Protein AF-A0A4Q8TMY2-F1 (afdb_monomer)

Secondary structure (DSSP, 8-state):
--HHHHHHHHHHHHHHHHHHEETTTTEEEEEE-TTS-EEEEEE-HHHHHHHHHHHHHHHHTTSSHHHHHHHHHHHHHHHHHHTB-TTT-SEESS-GGG--TT---EE-SHHHHHHHHT--HHHHHHHHTSTT---

Nearest PDB structures (foldseek):
  3gt5-assembly1_A  TM=7.212E-01  e=2.652E-03  Xylella fastidiosa M23
  5x32-assembly1_A  TM=6.968E-01  e=2.987E-03  Marinomonas mediterranea MMB-1
  5x32-assembly2_B  TM=6.965E-01  e=5.743E-03  Marinomonas mediterranea MMB-1
  8h1l-assembly1_A  TM=7.749E-01  e=2.122E-02  Runella slithyformis
  8h1m-assembly1_A  TM=7.838E-01  e=4.080E-02  Runella slithyformis

pLDDT: mean 83.08, std 12.33, range [48.97, 96.5]

Sequence (135 aa):
MDSHFRVVADRLYTYAMKTGWNDQVGSLAARSDYDGKLIVPDPVWWAQAELMRLAVYSASKNDDFDYNASILSKSMAYVVNEYVDQFNGGWLNKPQSKRSRKQLNKVIGYHAAAYSALQDLGVIERMSLSPNFSL

Foldseek 3Di:
DPPVVVVVVVVVVVLQCVQAQDLVQLAGFPDDDPVSHRPGNDGWQLRLLVLLLVLLVCLVVVNVNLVSLLSNQSSVVNQCQFFAPPPPGAGAGGGPVPDDPPDGPGDPDDSRVVSVVSPPVVSNVVSCPRPSHDD

Structure (mmCIF, N/CA/C/O backbone):
data_AF-A0A4Q8TMY2-F1
#
_entry.id   AF-A0A4Q8TMY2-F1
#
loop_
_atom_site.group_PDB
_atom_site.id
_atom_site.type_symbol
_atom_site.label_atom_id
_atom_site.label_alt_id
_atom_site.label_comp_id
_atom_site.label_asym_id
_atom_site.label_entity_id
_atom_site.label_seq_id
_atom_site.pdbx_PDB_ins_code
_atom_site.Cartn_x
_atom_site.Cartn_y
_atom_site.Cartn_z
_atom_site.occupancy
_atom_site.B_iso_or_equiv
_atom_site.auth_seq_id
_atom_site.auth_comp_id
_atom_site.auth_asym_id
_atom_site.auth_atom_id
_atom_site.pdbx_PDB_model_num
ATOM 1 N N . MET A 1 1 ? 20.535 -10.686 -9.244 1.00 57.34 1 MET A N 1
ATOM 2 C CA . MET A 1 1 ? 19.249 -11.387 -9.042 1.00 57.34 1 MET A CA 1
ATOM 3 C C . MET A 1 1 ? 18.921 -12.075 -10.351 1.00 57.34 1 MET A C 1
ATOM 5 O O . MET A 1 1 ? 19.101 -11.440 -11.383 1.00 57.34 1 MET A O 1
ATOM 9 N N . ASP A 1 2 ? 18.544 -13.352 -10.324 1.00 75.50 2 ASP A N 1
ATOM 10 C CA . ASP A 1 2 ? 18.159 -14.074 -11.540 1.00 75.50 2 ASP A CA 1
ATOM 11 C C . ASP A 1 2 ? 16.956 -13.377 -12.198 1.00 75.50 2 ASP A C 1
ATOM 13 O O . ASP A 1 2 ? 15.989 -13.018 -11.518 1.00 75.50 2 ASP A O 1
ATOM 17 N N . SER A 1 3 ? 17.035 -13.164 -13.512 1.00 80.31 3 SER A N 1
ATOM 18 C CA . SER A 1 3 ? 15.978 -12.564 -14.332 1.00 80.31 3 SER A CA 1
ATOM 19 C C . SER A 1 3 ? 14.613 -13.233 -14.136 1.00 80.31 3 SER A C 1
ATOM 21 O O . SER A 1 3 ? 13.588 -12.550 -14.155 1.00 80.31 3 SER A O 1
ATOM 23 N N . HIS A 1 4 ? 14.592 -14.539 -13.851 1.00 85.62 4 HIS A N 1
ATOM 24 C CA . HIS A 1 4 ? 13.367 -15.286 -13.592 1.00 85.62 4 HIS A CA 1
ATOM 25 C C . HIS A 1 4 ? 12.597 -14.754 -12.373 1.00 85.62 4 HIS A C 1
ATOM 27 O O . HIS A 1 4 ? 11.391 -14.515 -12.457 1.00 85.62 4 HIS A O 1
ATOM 33 N N . PHE A 1 5 ? 13.285 -14.504 -11.254 1.00 86.12 5 PHE A N 1
ATOM 34 C CA . PHE A 1 5 ? 12.630 -14.020 -10.034 1.00 86.12 5 PHE A CA 1
ATOM 35 C C . PHE A 1 5 ? 12.085 -12.602 -10.191 1.00 86.12 5 PHE A C 1
ATOM 37 O O . PHE A 1 5 ? 11.040 -12.297 -9.619 1.00 86.12 5 PHE A O 1
ATOM 44 N N . ARG A 1 6 ? 12.747 -11.752 -10.989 1.00 82.19 6 ARG A N 1
ATOM 45 C CA . ARG A 1 6 ? 12.253 -10.397 -11.267 1.00 82.19 6 ARG A CA 1
ATOM 46 C C . ARG A 1 6 ? 10.948 -10.437 -12.061 1.00 82.19 6 ARG A C 1
ATOM 48 O O . ARG A 1 6 ? 9.981 -9.812 -11.653 1.00 82.19 6 ARG A O 1
ATOM 55 N N . VAL A 1 7 ? 10.875 -11.266 -13.104 1.00 87.38 7 VAL A N 1
ATOM 56 C CA . VAL A 1 7 ? 9.645 -11.440 -13.901 1.00 87.38 7 VAL A CA 1
ATOM 57 C C . VAL A 1 7 ? 8.481 -11.951 -13.048 1.00 87.38 7 VAL A C 1
ATOM 59 O O . VAL A 1 7 ? 7.347 -11.504 -13.214 1.00 87.38 7 VAL A O 1
ATOM 62 N N . VAL A 1 8 ? 8.736 -12.892 -12.134 1.00 90.38 8 VAL A N 1
ATOM 63 C CA . VAL A 1 8 ? 7.698 -13.388 -11.217 1.00 90.38 8 VAL A CA 1
ATOM 64 C C . VAL A 1 8 ? 7.249 -12.288 -10.251 1.00 90.38 8 VAL A C 1
ATOM 66 O O . VAL A 1 8 ? 6.046 -12.112 -10.064 1.00 90.38 8 VAL A O 1
ATOM 69 N N . ALA A 1 9 ? 8.186 -11.529 -9.676 1.00 87.19 9 ALA A N 1
ATOM 70 C CA . ALA A 1 9 ? 7.872 -10.420 -8.779 1.00 87.19 9 ALA A CA 1
ATOM 71 C C . ALA A 1 9 ? 7.028 -9.339 -9.475 1.00 87.19 9 ALA A C 1
ATOM 73 O O . ALA A 1 9 ? 5.998 -8.941 -8.932 1.00 87.19 9 ALA A O 1
ATOM 74 N N . ASP A 1 10 ? 7.394 -8.946 -10.697 1.00 87.06 10 ASP A N 1
ATOM 75 C CA . ASP A 1 10 ? 6.656 -7.948 -11.478 1.00 87.06 10 ASP A CA 1
ATOM 76 C C . ASP A 1 10 ? 5.226 -8.418 -11.766 1.00 87.06 10 ASP A C 1
ATOM 78 O O . ASP A 1 10 ? 4.270 -7.668 -11.575 1.00 87.06 10 ASP A O 1
ATOM 82 N N . ARG A 1 11 ? 5.043 -9.695 -12.136 1.00 90.94 11 ARG A N 1
ATOM 83 C CA . ARG A 1 11 ? 3.707 -10.277 -12.355 1.00 90.94 11 ARG A CA 1
ATOM 84 C C . ARG A 1 11 ? 2.850 -10.253 -11.093 1.00 90.94 11 ARG A C 1
ATOM 86 O O . ARG A 1 11 ? 1.672 -9.906 -11.171 1.00 90.94 11 ARG A O 1
ATOM 93 N N . LEU A 1 12 ? 3.424 -10.613 -9.944 1.00 90.75 12 LEU A N 1
ATOM 94 C CA . LEU A 1 12 ? 2.721 -10.581 -8.660 1.00 90.75 12 LEU A CA 1
ATOM 95 C C . LEU A 1 12 ? 2.343 -9.150 -8.269 1.00 90.75 12 LEU A C 1
ATOM 97 O O . LEU A 1 12 ? 1.214 -8.917 -7.837 1.00 90.75 12 LEU A O 1
ATOM 101 N N . TYR A 1 13 ? 3.249 -8.193 -8.472 1.00 90.00 13 TYR A N 1
ATOM 102 C CA . TYR A 1 13 ? 2.986 -6.783 -8.210 1.00 90.00 13 TYR A CA 1
ATOM 103 C C . TYR A 1 13 ? 1.877 -6.235 -9.109 1.00 90.00 13 TYR A C 1
ATOM 105 O O . TYR A 1 13 ? 0.886 -5.708 -8.605 1.00 90.00 13 TYR A O 1
ATOM 113 N N . THR A 1 14 ? 1.982 -6.423 -10.428 1.00 91.19 14 THR A N 1
ATOM 114 C CA . THR A 1 14 ? 0.951 -5.985 -11.380 1.00 91.19 14 THR A CA 1
ATOM 115 C C . THR A 1 14 ? -0.410 -6.590 -11.040 1.00 91.19 14 THR A C 1
ATOM 117 O O . THR A 1 14 ? -1.423 -5.895 -11.093 1.00 91.19 14 THR A O 1
ATOM 120 N N . TYR A 1 15 ? -0.453 -7.866 -10.650 1.00 93.81 15 TYR A N 1
ATOM 121 C CA . TYR A 1 15 ? -1.688 -8.516 -10.222 1.00 93.81 15 TYR A CA 1
ATOM 122 C C . TYR A 1 15 ? -2.277 -7.886 -8.953 1.00 93.81 15 TYR A C 1
ATOM 124 O O . TYR A 1 15 ? -3.469 -7.570 -8.918 1.00 93.81 15 TYR A O 1
ATOM 132 N N . ALA A 1 16 ? -1.453 -7.668 -7.925 1.00 93.44 16 ALA A N 1
ATOM 133 C CA . ALA A 1 16 ? -1.881 -7.041 -6.678 1.00 93.44 16 ALA A CA 1
ATOM 134 C C . ALA A 1 16 ? -2.420 -5.623 -6.918 1.00 93.44 16 ALA A C 1
ATOM 136 O O . ALA A 1 16 ? -3.512 -5.300 -6.452 1.00 93.44 16 ALA A O 1
ATOM 137 N N . MET A 1 17 ? -1.716 -4.812 -7.714 1.00 94.50 17 MET A N 1
ATOM 138 C CA . MET A 1 17 ? -2.157 -3.456 -8.051 1.00 94.50 17 MET A CA 1
ATOM 139 C C . MET A 1 17 ? -3.439 -3.461 -8.885 1.00 94.50 17 MET A C 1
ATOM 141 O O . MET A 1 17 ? -4.359 -2.707 -8.596 1.00 94.50 17 MET A O 1
ATOM 145 N N . LYS A 1 18 ? -3.561 -4.348 -9.878 1.00 94.88 18 LYS A N 1
ATOM 146 C CA . LYS A 1 18 ? -4.764 -4.427 -10.720 1.00 94.88 18 LYS A CA 1
ATOM 147 C C . LYS A 1 18 ? -6.014 -4.837 -9.935 1.00 94.88 18 LYS A C 1
ATOM 149 O O . LYS A 1 18 ? -7.101 -4.354 -10.232 1.00 94.88 18 LYS A O 1
ATOM 154 N N . THR A 1 19 ? -5.875 -5.778 -9.005 1.00 95.50 19 THR A N 1
ATOM 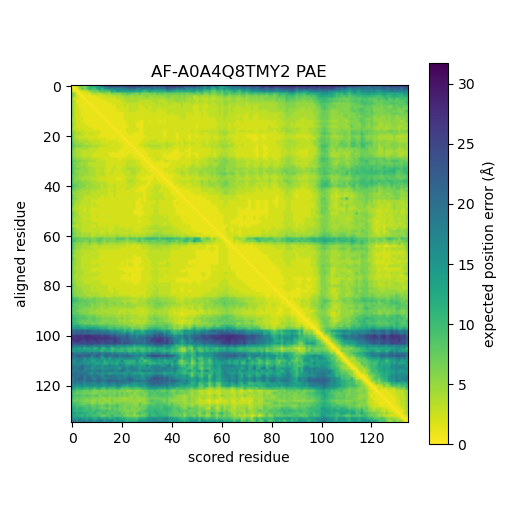155 C CA . THR A 1 19 ? -7.023 -6.406 -8.327 1.00 95.50 19 THR A CA 1
ATOM 156 C C . THR A 1 19 ? -7.368 -5.750 -6.998 1.00 95.50 19 THR A C 1
ATOM 158 O O . THR A 1 19 ? -8.539 -5.692 -6.630 1.00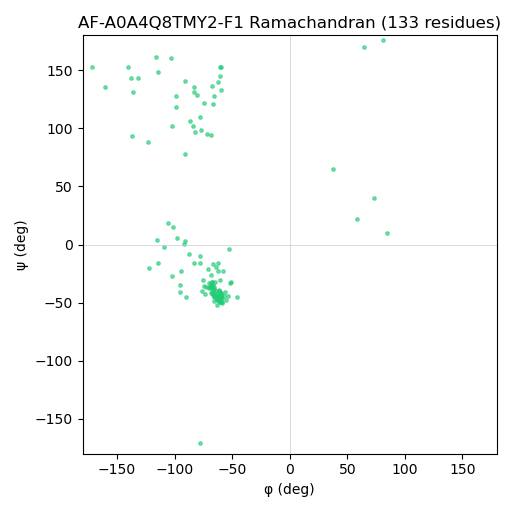 95.50 19 THR A O 1
ATOM 161 N N . GLY A 1 20 ? -6.357 -5.285 -6.266 1.00 95.31 20 GLY A N 1
ATOM 162 C CA . GLY A 1 20 ? -6.485 -4.890 -4.869 1.00 95.31 20 GLY A CA 1
ATOM 163 C C . GLY A 1 20 ? -6.272 -3.413 -4.591 1.00 95.31 20 GLY A C 1
ATOM 164 O O . GLY A 1 20 ? -6.632 -2.979 -3.497 1.00 95.31 20 GLY A O 1
ATOM 165 N N . TRP A 1 21 ? 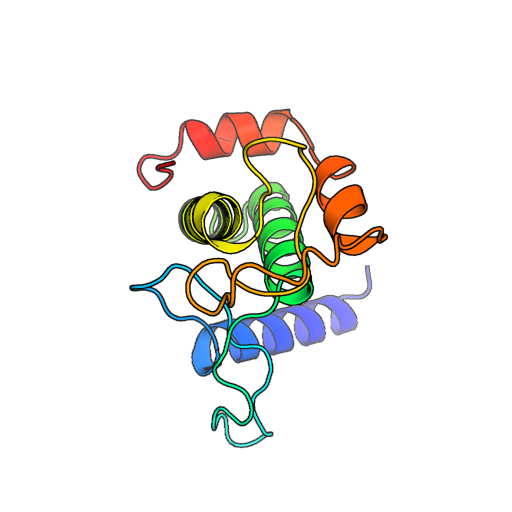-5.682 -2.647 -5.514 1.00 96.50 21 TRP A N 1
ATOM 166 C CA . TRP A 1 21 ? -5.446 -1.224 -5.288 1.00 96.50 21 TRP A CA 1
ATOM 167 C C . TRP A 1 21 ? -6.746 -0.438 -5.410 1.00 96.50 21 TRP A C 1
ATOM 169 O O . TRP A 1 21 ? -7.397 -0.428 -6.455 1.00 96.50 21 TRP A O 1
ATOM 179 N N . ASN A 1 22 ? -7.102 0.264 -4.342 1.00 95.38 22 ASN A N 1
ATOM 180 C CA . ASN A 1 22 ? -8.159 1.257 -4.356 1.00 95.38 22 ASN A CA 1
ATOM 181 C C . ASN A 1 22 ? -7.528 2.648 -4.412 1.00 95.38 22 ASN A C 1
ATOM 183 O O . ASN A 1 22 ? -7.081 3.173 -3.392 1.00 95.38 22 ASN A O 1
ATOM 187 N N . ASP A 1 23 ? -7.533 3.252 -5.598 1.00 93.75 23 ASP A N 1
ATOM 188 C CA . ASP A 1 23 ? -6.893 4.546 -5.834 1.00 93.75 23 ASP A CA 1
ATOM 189 C C . ASP A 1 23 ? -7.579 5.722 -5.121 1.00 93.75 23 ASP A C 1
ATOM 191 O O . ASP A 1 23 ? -6.920 6.702 -4.783 1.00 93.75 23 ASP A O 1
ATOM 195 N N . GLN A 1 24 ? -8.884 5.607 -4.846 1.00 92.38 24 GLN A N 1
ATOM 196 C CA . GLN A 1 24 ? -9.649 6.641 -4.141 1.00 92.38 24 GLN A CA 1
ATOM 197 C C . GLN A 1 24 ? -9.292 6.701 -2.656 1.00 92.38 24 GLN A C 1
ATOM 199 O O . GLN A 1 24 ? -9.282 7.773 -2.061 1.00 92.38 24 GLN A O 1
ATOM 204 N N . VAL A 1 25 ? -9.029 5.538 -2.058 1.00 91.62 25 VAL A N 1
ATOM 205 C CA . VAL A 1 25 ? -8.703 5.412 -0.630 1.00 91.62 25 VAL A CA 1
ATOM 206 C C . VAL A 1 25 ? -7.190 5.407 -0.400 1.00 91.62 25 VAL A C 1
ATOM 208 O O . VAL A 1 25 ? -6.737 5.724 0.695 1.00 91.62 25 VAL A O 1
ATOM 211 N N . GLY A 1 26 ? -6.406 5.048 -1.417 1.00 94.25 26 GLY A N 1
ATOM 212 C CA . GLY A 1 26 ? -4.961 4.897 -1.302 1.00 94.25 26 GLY A CA 1
ATOM 213 C C . GLY A 1 26 ? -4.563 3.641 -0.534 1.00 94.25 26 GLY A C 1
ATOM 214 O O . GLY A 1 26 ? -3.659 3.693 0.289 1.00 94.25 26 GLY A O 1
ATOM 215 N N . SER A 1 27 ? -5.260 2.521 -0.742 1.00 94.94 27 SER A N 1
ATOM 216 C CA . SER A 1 27 ? -5.016 1.299 0.035 1.00 94.94 27 SER A CA 1
ATOM 217 C C . SER A 1 27 ? -5.084 0.030 -0.802 1.00 94.94 27 SER A C 1
ATOM 219 O O . SER A 1 27 ? -5.797 -0.041 -1.804 1.00 94.94 27 SER A O 1
ATOM 221 N N . LEU A 1 28 ? -4.350 -0.988 -0.356 1.00 95.88 28 LEU A N 1
ATOM 222 C CA . LEU A 1 28 ? -4.374 -2.330 -0.925 1.00 95.88 28 LEU A CA 1
ATOM 223 C C . LEU A 1 28 ? -5.282 -3.252 -0.104 1.00 95.88 28 LEU A C 1
ATOM 225 O O . LEU A 1 28 ? -5.097 -3.391 1.110 1.00 95.88 28 LEU A O 1
ATOM 229 N N . ALA A 1 29 ? -6.225 -3.919 -0.765 1.00 94.94 29 ALA A N 1
ATOM 230 C CA . ALA A 1 29 ? -7.037 -4.972 -0.164 1.00 94.94 29 ALA A CA 1
ATOM 231 C C . ALA A 1 29 ? -6.175 -6.138 0.360 1.00 94.94 29 ALA A C 1
ATOM 233 O O . ALA A 1 29 ? -5.093 -6.421 -0.155 1.00 94.94 29 ALA A O 1
ATOM 234 N N . ALA A 1 30 ? -6.664 -6.858 1.370 1.00 92.00 30 ALA A N 1
ATOM 235 C CA . ALA A 1 30 ? -5.890 -7.924 2.006 1.00 92.00 30 ALA A CA 1
ATOM 236 C C . ALA A 1 30 ? -5.783 -9.212 1.176 1.00 92.00 30 ALA A C 1
ATOM 238 O O . ALA A 1 30 ? -4.818 -9.963 1.344 1.00 92.00 30 ALA A O 1
ATOM 239 N N . ARG A 1 31 ? -6.794 -9.530 0.352 1.00 93.06 31 ARG A N 1
ATOM 240 C CA . ARG A 1 31 ? -6.825 -10.794 -0.403 1.00 93.06 31 ARG A CA 1
ATOM 241 C C . ARG A 1 31 ? -7.767 -10.772 -1.606 1.00 93.06 31 ARG A C 1
ATOM 243 O O . ARG A 1 31 ? -8.943 -10.432 -1.463 1.00 93.06 31 ARG A O 1
ATOM 250 N N . SER A 1 32 ? -7.285 -11.302 -2.725 1.00 94.44 32 SER A N 1
ATOM 251 C CA . SER A 1 32 ? -8.075 -11.754 -3.877 1.00 94.44 32 SER A CA 1
ATOM 252 C C . SER A 1 32 ? -7.934 -13.269 -4.094 1.00 94.44 32 SER A C 1
ATOM 254 O O . SER A 1 32 ? -7.020 -13.893 -3.547 1.00 94.44 32 SER A O 1
ATOM 256 N N . ASP A 1 33 ? -8.866 -13.874 -4.833 1.00 93.38 33 ASP A N 1
ATOM 257 C CA . ASP A 1 33 ? -8.686 -15.215 -5.412 1.00 93.38 33 ASP A CA 1
ATOM 258 C C . ASP A 1 33 ? -7.791 -15.158 -6.662 1.00 93.38 33 ASP A C 1
ATOM 260 O O . ASP A 1 33 ? -7.165 -14.135 -6.924 1.00 93.38 33 ASP A O 1
ATOM 264 N N . TYR A 1 34 ? -7.687 -16.260 -7.411 1.00 90.56 34 TYR A N 1
ATOM 265 C CA . TYR A 1 34 ? -6.905 -16.336 -8.652 1.00 90.56 34 TYR A CA 1
ATOM 266 C C . TYR A 1 34 ? -7.605 -15.707 -9.867 1.00 90.56 34 TYR A C 1
ATOM 268 O O . TYR A 1 34 ? -6.940 -15.421 -10.861 1.00 90.56 34 TYR A O 1
ATOM 276 N N . ASP A 1 35 ? -8.913 -15.459 -9.777 1.00 93.81 35 ASP A N 1
ATOM 277 C CA . ASP A 1 35 ? -9.723 -14.853 -10.840 1.00 93.81 35 ASP A CA 1
ATOM 278 C C . ASP A 1 35 ? -9.791 -13.320 -10.709 1.00 93.81 35 ASP A C 1
ATOM 280 O O . ASP A 1 35 ? -10.422 -12.630 -11.512 1.00 93.81 35 ASP A O 1
ATOM 284 N N . GLY A 1 36 ? -9.118 -12.762 -9.700 1.00 90.94 36 GLY A N 1
ATOM 285 C CA . GLY A 1 36 ? -9.052 -11.329 -9.432 1.00 90.94 36 GLY A CA 1
ATOM 286 C C . GLY A 1 36 ? -10.217 -10.790 -8.613 1.00 90.94 36 GLY A C 1
ATOM 287 O O . GLY A 1 36 ? -10.332 -9.574 -8.456 1.00 90.94 36 GLY A O 1
ATOM 288 N N . LYS A 1 37 ? -11.068 -11.653 -8.053 1.00 94.81 37 LYS A N 1
ATOM 289 C CA . LYS A 1 37 ? -12.155 -11.231 -7.171 1.00 94.81 37 LYS A CA 1
ATOM 290 C C . LYS A 1 37 ? -11.629 -11.038 -5.753 1.00 94.81 37 LYS A C 1
ATOM 292 O O . LYS A 1 37 ? -10.962 -11.899 -5.182 1.00 94.81 37 LYS A O 1
ATOM 297 N N . LEU A 1 38 ? -11.969 -9.901 -5.149 1.00 95.25 38 LEU A N 1
ATOM 298 C CA . LEU A 1 38 ? -11.636 -9.613 -3.756 1.00 95.25 38 LEU A CA 1
ATOM 299 C C . LEU A 1 38 ? -12.391 -10.558 -2.809 1.00 95.25 38 LEU A C 1
ATOM 301 O O . LEU A 1 38 ? -13.621 -10.573 -2.785 1.00 95.25 38 LEU A O 1
ATOM 305 N N . ILE A 1 39 ? -11.643 -11.322 -2.008 1.00 95.31 39 ILE A N 1
ATOM 306 C CA . ILE A 1 39 ? -12.179 -12.167 -0.926 1.00 95.31 39 ILE A CA 1
ATOM 307 C C . ILE A 1 39 ? -12.229 -11.362 0.374 1.00 95.31 39 ILE A C 1
ATOM 309 O O . ILE A 1 39 ? -13.210 -11.414 1.111 1.00 95.31 39 ILE A O 1
ATOM 313 N N . VAL A 1 40 ? -11.151 -10.628 0.664 1.00 91.75 40 VAL A N 1
ATOM 314 C CA . VAL A 1 40 ? -11.038 -9.763 1.841 1.00 91.75 40 VAL A CA 1
ATOM 315 C C . VAL A 1 40 ? -10.720 -8.359 1.330 1.00 91.75 40 VAL A C 1
ATOM 317 O O . VAL A 1 40 ? -9.544 -8.033 1.151 1.00 91.75 40 VAL A O 1
ATOM 320 N N . PRO A 1 41 ? -11.755 -7.552 1.027 1.00 90.31 41 PRO A N 1
ATOM 321 C CA . PRO A 1 41 ? -11.575 -6.221 0.449 1.00 90.31 41 PRO A CA 1
ATOM 322 C C . PRO A 1 41 ? -11.002 -5.226 1.460 1.00 90.31 41 PRO A C 1
ATOM 324 O O . PRO A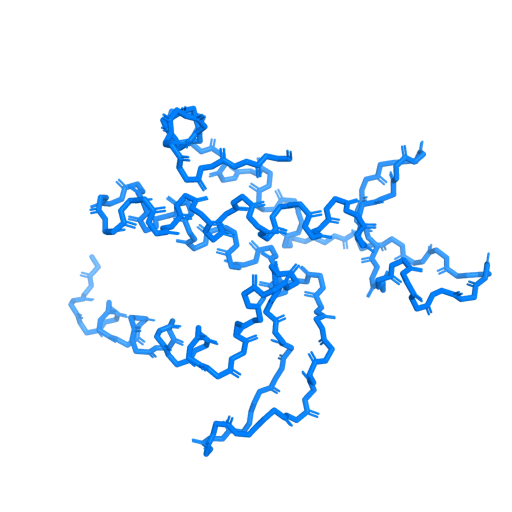 1 41 ? -10.425 -4.215 1.078 1.00 90.31 41 PRO A O 1
ATOM 327 N N . ASP A 1 42 ? -11.152 -5.520 2.750 1.00 91.31 42 ASP A N 1
ATOM 328 C CA . ASP A 1 42 ? -10.665 -4.668 3.819 1.00 91.31 42 ASP A CA 1
ATOM 329 C C . ASP A 1 42 ? -9.135 -4.603 3.816 1.00 91.31 42 ASP A C 1
ATOM 331 O O . ASP A 1 42 ? -8.483 -5.654 3.861 1.00 91.31 42 ASP A O 1
ATOM 335 N N . PRO A 1 43 ? -8.549 -3.394 3.812 1.00 92.38 43 PRO A N 1
ATOM 336 C CA . PRO A 1 43 ? -7.115 -3.240 3.962 1.00 92.38 43 PRO A CA 1
ATOM 337 C C . PRO A 1 43 ? -6.626 -3.809 5.294 1.00 92.38 43 PRO A C 1
ATOM 339 O O . PRO A 1 43 ? -7.343 -3.858 6.301 1.00 92.38 43 PRO A O 1
ATOM 342 N N . VAL A 1 44 ? -5.366 -4.237 5.295 1.00 90.38 44 VAL A N 1
ATOM 343 C CA . VAL A 1 44 ? -4.653 -4.705 6.486 1.00 90.38 44 VAL A CA 1
ATOM 344 C C . VAL A 1 44 ? -3.286 -4.046 6.564 1.00 90.38 44 VAL A C 1
ATOM 346 O O . VAL A 1 44 ? -2.616 -3.845 5.550 1.00 90.38 44 VAL A O 1
ATOM 349 N N . TRP A 1 45 ? -2.873 -3.735 7.791 1.00 89.31 45 TRP A N 1
ATOM 350 C CA . TRP A 1 45 ? -1.672 -2.960 8.097 1.00 89.31 45 TRP A CA 1
ATOM 351 C C . TRP A 1 45 ? -0.399 -3.534 7.450 1.00 89.31 45 TRP A C 1
ATOM 353 O O . TRP A 1 45 ? 0.378 -2.797 6.852 1.00 89.31 45 TRP A O 1
ATOM 363 N N . TRP A 1 46 ? -0.197 -4.855 7.506 1.00 89.00 46 TRP A N 1
ATOM 364 C CA . TRP A 1 46 ? 1.021 -5.488 6.992 1.00 89.00 46 TRP A CA 1
ATOM 365 C C . TRP A 1 46 ? 1.117 -5.407 5.464 1.00 89.00 46 TRP A C 1
ATOM 367 O O . TRP A 1 46 ? 2.210 -5.233 4.936 1.00 89.00 46 TRP A O 1
ATOM 377 N N . ALA A 1 47 ? -0.014 -5.462 4.754 1.00 91.69 47 ALA A N 1
ATOM 378 C CA . ALA A 1 47 ? -0.032 -5.346 3.299 1.00 91.69 47 ALA A CA 1
ATOM 379 C C . ALA A 1 47 ? 0.359 -3.929 2.852 1.00 91.69 47 ALA A C 1
ATOM 381 O O . ALA A 1 47 ? 1.083 -3.777 1.872 1.00 91.69 47 ALA A O 1
ATOM 382 N N . GLN A 1 48 ? -0.045 -2.901 3.612 1.00 91.94 48 GLN A N 1
ATOM 383 C CA . GLN A 1 48 ? 0.349 -1.520 3.318 1.00 91.94 48 GLN A CA 1
ATOM 384 C C . GLN A 1 48 ? 1.849 -1.308 3.554 1.00 91.94 48 GLN A C 1
ATOM 386 O O . GLN A 1 48 ? 2.520 -0.676 2.745 1.00 91.94 48 GLN A O 1
ATOM 391 N N . ALA A 1 49 ? 2.400 -1.873 4.636 1.00 90.44 49 ALA A N 1
ATOM 392 C CA . ALA A 1 49 ? 3.832 -1.785 4.921 1.00 90.44 49 ALA A CA 1
ATOM 393 C C . ALA A 1 49 ? 4.685 -2.408 3.797 1.00 90.44 49 ALA A C 1
ATOM 395 O O . ALA A 1 49 ? 5.666 -1.805 3.358 1.00 90.44 49 ALA A O 1
ATOM 396 N N . GLU A 1 50 ? 4.290 -3.582 3.294 1.00 89.94 50 GLU A N 1
ATOM 397 C CA . GLU A 1 50 ? 4.976 -4.236 2.172 1.00 89.94 50 GLU A CA 1
ATOM 398 C C . GLU A 1 50 ? 4.819 -3.470 0.853 1.00 89.94 50 GLU A C 1
ATOM 400 O O . GLU A 1 50 ? 5.789 -3.350 0.103 1.00 89.94 50 GLU A O 1
ATOM 405 N N . LEU A 1 51 ? 3.638 -2.904 0.580 1.00 92.31 51 LEU A N 1
ATOM 406 C CA . LEU A 1 51 ? 3.419 -2.081 -0.610 1.00 92.31 51 LEU A CA 1
ATOM 407 C C . LEU A 1 51 ? 4.313 -0.839 -0.608 1.00 92.31 51 LEU A C 1
ATOM 409 O O . LEU A 1 51 ? 4.989 -0.571 -1.599 1.00 92.31 51 LEU A O 1
ATOM 413 N N . MET A 1 52 ? 4.360 -0.103 0.506 1.00 91.12 52 MET A N 1
ATOM 414 C CA . MET A 1 52 ? 5.210 1.085 0.616 1.00 91.12 52 MET A CA 1
ATOM 415 C C . MET A 1 52 ? 6.692 0.732 0.445 1.00 91.12 52 MET A C 1
ATOM 417 O O . MET A 1 52 ? 7.418 1.433 -0.258 1.00 91.12 52 MET A O 1
ATOM 421 N N . ARG A 1 53 ? 7.140 -0.394 1.014 1.00 88.50 53 ARG A N 1
ATOM 422 C CA . ARG A 1 53 ? 8.502 -0.911 0.817 1.00 88.50 53 ARG A CA 1
ATOM 423 C C . ARG A 1 53 ? 8.800 -1.197 -0.656 1.00 88.50 53 ARG A C 1
ATOM 425 O O . ARG A 1 53 ? 9.869 -0.841 -1.149 1.00 88.50 53 ARG A O 1
ATOM 432 N N . LEU A 1 54 ? 7.865 -1.832 -1.359 1.00 88.81 54 LEU A N 1
ATOM 433 C CA . LEU A 1 54 ? 8.010 -2.151 -2.776 1.00 88.81 54 LEU A CA 1
ATOM 434 C C . LEU A 1 54 ? 7.996 -0.897 -3.661 1.00 88.81 54 LEU A C 1
ATOM 436 O O . LEU A 1 54 ? 8.765 -0.834 -4.618 1.00 88.81 54 LEU A O 1
ATOM 440 N N . ALA A 1 55 ? 7.187 0.109 -3.325 1.00 89.94 55 ALA A N 1
ATOM 441 C CA . ALA A 1 55 ? 7.157 1.388 -4.032 1.00 89.94 55 ALA A CA 1
ATOM 442 C C . ALA A 1 55 ? 8.501 2.129 -3.917 1.00 89.94 55 ALA A C 1
ATOM 444 O O . ALA A 1 55 ? 9.072 2.541 -4.929 1.00 89.94 55 ALA A O 1
ATOM 445 N N . VAL A 1 56 ? 9.066 2.211 -2.703 1.00 88.44 56 VAL A N 1
ATOM 446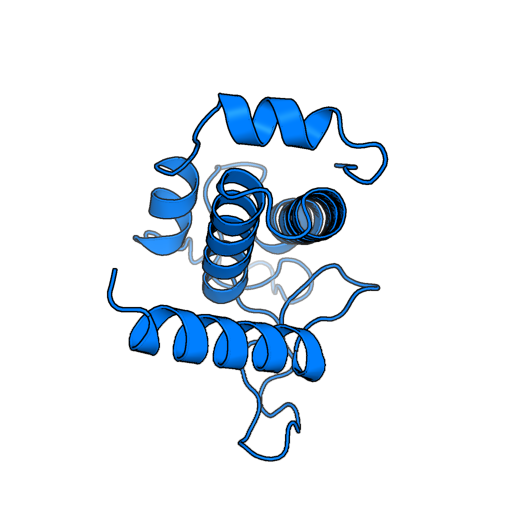 C CA . VAL A 1 56 ? 10.413 2.770 -2.474 1.00 88.44 56 VAL A CA 1
ATOM 447 C C . VAL A 1 56 ? 11.465 1.992 -3.262 1.00 88.44 56 VAL A C 1
ATOM 449 O O . VAL A 1 56 ? 12.291 2.589 -3.954 1.00 88.44 56 VAL A O 1
ATOM 452 N N . TYR A 1 57 ? 11.418 0.657 -3.213 1.00 86.81 57 TYR A N 1
ATOM 453 C CA . TYR A 1 57 ? 12.355 -0.180 -3.957 1.00 86.81 57 TYR A CA 1
ATOM 454 C C . TYR A 1 57 ? 12.269 0.060 -5.470 1.00 86.81 57 TYR A C 1
ATOM 456 O O . TYR A 1 57 ? 13.299 0.279 -6.106 1.00 86.81 57 TYR A O 1
ATOM 464 N N . SER A 1 58 ? 11.070 0.062 -6.048 1.00 86.81 58 SER A N 1
ATOM 465 C CA . SER A 1 58 ? 10.872 0.191 -7.500 1.00 86.81 58 SER A CA 1
ATOM 466 C C . SER A 1 58 ? 11.345 1.553 -8.010 1.00 86.81 58 SER A C 1
ATOM 468 O O . SER A 1 58 ? 12.137 1.643 -8.948 1.00 86.81 58 SER A O 1
ATOM 470 N N . ALA A 1 59 ? 11.000 2.623 -7.300 1.00 86.88 59 ALA A N 1
ATOM 471 C CA . ALA A 1 59 ? 11.495 3.956 -7.612 1.00 86.88 59 ALA A CA 1
ATOM 472 C C . ALA A 1 59 ? 13.013 4.1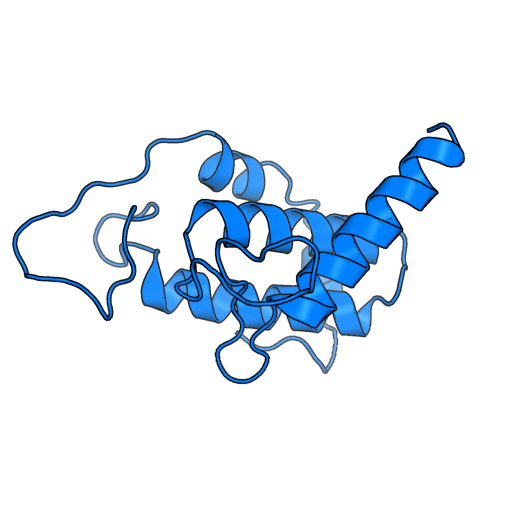11 -7.422 1.00 86.88 59 ALA A C 1
ATOM 474 O O . ALA A 1 59 ? 13.646 4.828 -8.196 1.00 86.88 59 ALA A O 1
ATOM 475 N N . SER A 1 60 ? 13.632 3.410 -6.459 1.00 86.25 60 SER A N 1
ATOM 476 C CA . SER A 1 60 ? 15.102 3.383 -6.321 1.00 86.25 60 SER A CA 1
ATOM 477 C C . SER A 1 60 ? 15.793 2.783 -7.553 1.00 86.25 60 SER A C 1
ATOM 479 O O . SER A 1 60 ? 16.962 3.058 -7.823 1.00 86.25 60 SER A O 1
ATOM 481 N N . LYS A 1 61 ? 15.063 1.966 -8.324 1.00 84.75 61 LYS A N 1
ATOM 482 C CA . LYS A 1 61 ? 15.497 1.403 -9.607 1.00 84.75 61 LYS A CA 1
ATOM 483 C C . LYS A 1 61 ? 15.113 2.263 -10.813 1.00 84.75 61 LYS A C 1
ATOM 485 O O . LYS A 1 61 ? 15.460 1.889 -11.926 1.00 84.75 61 LYS A O 1
ATOM 490 N N . ASN A 1 62 ? 14.502 3.432 -10.591 1.00 78.75 62 ASN A N 1
ATOM 491 C CA . ASN A 1 62 ? 13.892 4.294 -11.610 1.00 78.75 62 ASN A CA 1
ATOM 492 C C . ASN A 1 62 ? 12.789 3.599 -12.432 1.00 78.75 62 ASN A C 1
ATOM 494 O O . ASN A 1 62 ? 12.467 4.056 -13.528 1.00 78.75 62 ASN A O 1
ATOM 498 N N . ASP A 1 63 ? 12.189 2.532 -11.901 1.00 82.56 63 ASP A N 1
ATOM 499 C CA . ASP A 1 63 ? 11.038 1.880 -12.518 1.00 82.56 63 ASP A CA 1
ATOM 500 C C . ASP A 1 63 ? 9.794 2.734 -12.205 1.00 82.56 63 ASP A C 1
ATOM 502 O O . ASP A 1 63 ? 9.394 2.825 -11.045 1.00 82.56 63 ASP A O 1
ATOM 506 N N . ASP A 1 64 ? 9.237 3.410 -13.219 1.00 88.31 64 ASP A N 1
ATOM 507 C CA . ASP A 1 64 ? 8.064 4.308 -13.137 1.00 88.31 64 ASP A CA 1
ATOM 508 C C . ASP A 1 64 ? 8.029 5.151 -11.843 1.00 88.31 64 ASP A C 1
ATOM 510 O O . ASP A 1 64 ? 7.213 4.950 -10.936 1.00 88.31 64 ASP A O 1
ATOM 514 N N . PHE A 1 65 ? 9.024 6.036 -11.716 1.00 89.19 65 PHE A N 1
ATOM 515 C CA . PHE A 1 65 ? 9.319 6.761 -10.477 1.00 89.19 65 PHE A CA 1
ATOM 516 C C . PHE A 1 65 ? 8.110 7.535 -9.941 1.00 89.19 65 PHE A C 1
ATOM 518 O O . PHE A 1 65 ? 7.794 7.434 -8.757 1.00 89.19 65 PHE A O 1
ATOM 525 N N . ASP A 1 66 ? 7.427 8.281 -10.808 1.00 90.31 66 ASP A N 1
ATOM 526 C CA . ASP A 1 66 ? 6.311 9.138 -10.411 1.00 90.31 66 ASP A CA 1
ATOM 527 C C . ASP A 1 66 ? 5.076 8.332 -10.003 1.00 90.31 66 ASP A C 1
ATOM 529 O O . ASP A 1 66 ? 4.397 8.694 -9.038 1.00 90.31 66 ASP A O 1
ATOM 533 N N . TYR A 1 67 ? 4.807 7.211 -10.678 1.00 91.50 67 TYR A N 1
ATOM 534 C CA . TYR A 1 67 ? 3.758 6.288 -10.258 1.00 91.50 67 TYR A CA 1
ATOM 535 C C . TYR A 1 67 ? 4.048 5.734 -8.861 1.00 91.50 67 TYR A C 1
ATOM 537 O O . TYR A 1 67 ? 3.202 5.815 -7.970 1.00 91.50 67 TYR A O 1
ATOM 545 N N . ASN A 1 68 ? 5.264 5.236 -8.629 1.00 90.69 68 ASN A N 1
ATOM 546 C CA . ASN A 1 68 ? 5.647 4.666 -7.338 1.00 90.69 68 ASN A CA 1
ATOM 547 C C . ASN A 1 68 ? 5.698 5.711 -6.213 1.00 90.69 68 ASN A C 1
ATOM 549 O O . ASN A 1 68 ? 5.305 5.406 -5.086 1.00 90.69 68 ASN A O 1
ATOM 553 N N . ALA A 1 69 ? 6.107 6.948 -6.509 1.00 89.88 69 ALA A N 1
ATOM 554 C CA . ALA A 1 69 ? 6.006 8.064 -5.572 1.00 89.88 69 ALA A CA 1
ATOM 555 C C . ALA A 1 69 ? 4.540 8.329 -5.185 1.00 89.88 69 ALA A C 1
ATOM 557 O O . ALA A 1 69 ? 4.235 8.473 -4.000 1.00 89.88 69 ALA A O 1
ATOM 558 N N . SER A 1 70 ? 3.618 8.306 -6.155 1.00 92.94 70 SER A N 1
ATOM 559 C CA . SER A 1 70 ? 2.182 8.469 -5.895 1.00 92.94 70 SER A CA 1
ATOM 560 C C . SER A 1 70 ? 1.603 7.327 -5.053 1.00 92.94 70 SER A C 1
ATOM 562 O O . SER A 1 70 ? 0.885 7.578 -4.083 1.00 92.94 70 SER A O 1
ATOM 564 N N . ILE A 1 71 ? 1.955 6.072 -5.361 1.00 93.69 71 ILE A N 1
ATOM 565 C CA . ILE A 1 71 ? 1.540 4.904 -4.566 1.00 93.69 71 ILE A CA 1
ATOM 566 C C . ILE A 1 71 ? 2.035 5.022 -3.123 1.00 93.69 71 ILE A C 1
ATOM 568 O O . ILE A 1 71 ? 1.256 4.799 -2.191 1.00 93.69 71 ILE A O 1
ATOM 572 N N . LEU A 1 72 ? 3.300 5.409 -2.924 1.00 91.94 72 LEU A N 1
ATOM 573 C CA . LEU A 1 72 ? 3.856 5.615 -1.589 1.00 91.94 72 LEU A CA 1
ATOM 574 C C . LEU A 1 72 ? 3.092 6.701 -0.829 1.00 91.94 72 LEU A C 1
ATOM 576 O O . LEU A 1 72 ? 2.689 6.470 0.308 1.00 91.94 72 LEU A O 1
ATOM 580 N N . SER A 1 73 ? 2.882 7.862 -1.450 1.00 90.94 73 SER A N 1
ATOM 581 C CA . SER A 1 73 ? 2.193 9.000 -0.834 1.00 90.94 73 SER A CA 1
ATOM 582 C C . SER A 1 73 ? 0.772 8.624 -0.400 1.00 90.94 73 SER A C 1
ATOM 584 O O . SER A 1 73 ? 0.425 8.778 0.773 1.00 90.94 73 SER A O 1
ATOM 586 N N . LYS A 1 74 ? -0.018 8.026 -1.299 1.00 94.56 74 LYS A N 1
ATOM 587 C CA . LYS A 1 74 ? -1.397 7.606 -1.009 1.00 94.56 74 LYS A CA 1
ATOM 588 C C . LYS A 1 74 ? -1.455 6.539 0.087 1.00 94.56 74 LYS A C 1
ATOM 590 O O . LYS A 1 74 ? -2.240 6.664 1.027 1.00 94.56 74 LYS A O 1
ATOM 595 N N . SER A 1 75 ? -0.592 5.524 0.005 1.00 93.44 75 SER A N 1
ATOM 596 C CA . SER A 1 75 ? -0.532 4.462 1.014 1.00 93.44 75 SER A CA 1
ATOM 597 C C . SER A 1 75 ? -0.069 4.979 2.374 1.00 93.44 75 SER A C 1
ATOM 599 O O . SER A 1 75 ? -0.571 4.515 3.399 1.00 93.44 75 SER A O 1
ATOM 601 N N . MET A 1 76 ? 0.862 5.934 2.406 1.00 91.38 76 MET A N 1
ATOM 602 C CA . MET A 1 76 ? 1.316 6.563 3.644 1.00 91.38 76 MET A CA 1
ATOM 603 C C . MET A 1 76 ? 0.187 7.362 4.290 1.00 91.38 76 MET A C 1
ATOM 605 O O . MET A 1 76 ? -0.081 7.173 5.476 1.00 91.38 76 MET A O 1
ATOM 609 N N . ALA A 1 77 ? -0.510 8.200 3.520 1.00 91.88 77 ALA A N 1
ATOM 610 C CA . ALA A 1 77 ? -1.641 8.976 4.020 1.00 91.88 77 ALA A CA 1
ATOM 611 C C . ALA A 1 77 ? -2.720 8.059 4.620 1.00 91.88 77 ALA A C 1
ATOM 613 O O . ALA A 1 77 ? -3.200 8.289 5.733 1.00 91.88 77 ALA A O 1
ATOM 614 N N . TYR A 1 78 ? -3.047 6.959 3.936 1.00 92.81 78 TYR A N 1
ATOM 615 C CA . TYR A 1 78 ? -3.981 5.960 4.451 1.00 92.81 78 TYR A CA 1
ATOM 616 C C . TYR A 1 78 ? -3.500 5.334 5.768 1.00 92.81 78 TYR A C 1
ATOM 618 O O . TYR A 1 78 ? -4.245 5.274 6.746 1.00 92.81 78 TYR A O 1
ATOM 626 N N . VAL A 1 79 ? -2.239 4.902 5.832 1.00 91.06 79 VAL A N 1
ATOM 627 C CA . VAL A 1 79 ? -1.645 4.286 7.027 1.00 91.06 79 VAL A CA 1
ATOM 628 C C . VAL A 1 79 ? -1.621 5.238 8.220 1.00 91.06 79 VAL A C 1
ATOM 630 O O . VAL A 1 79 ? -1.970 4.828 9.329 1.00 91.06 79 VAL A O 1
ATOM 633 N N . VAL A 1 80 ? -1.226 6.494 8.016 1.00 88.88 80 VAL A N 1
ATOM 634 C CA . VAL A 1 80 ? -1.189 7.517 9.071 1.00 88.88 80 VAL A CA 1
ATOM 635 C C . VAL A 1 80 ? -2.585 7.732 9.657 1.00 88.88 80 VAL A C 1
ATOM 637 O O . VAL A 1 80 ? -2.740 7.796 10.879 1.00 88.88 80 VAL A O 1
ATOM 640 N N . ASN A 1 81 ? -3.609 7.763 8.805 1.00 89.75 81 ASN A N 1
ATOM 641 C CA . ASN A 1 81 ? -4.988 7.973 9.232 1.00 89.75 81 ASN A CA 1
ATOM 642 C C . ASN A 1 81 ? -5.616 6.726 9.872 1.00 89.75 81 ASN A C 1
ATOM 644 O O . ASN A 1 81 ? -6.304 6.833 10.886 1.00 89.75 81 ASN A O 1
ATOM 648 N N . GLU A 1 82 ? -5.359 5.529 9.345 1.00 90.00 82 GLU A N 1
ATOM 649 C CA . GLU A 1 82 ? -6.077 4.318 9.758 1.00 90.00 82 GLU A CA 1
ATOM 650 C C . GLU A 1 82 ? -5.295 3.402 10.703 1.00 90.00 82 GLU A C 1
ATOM 652 O O . GLU A 1 82 ? -5.908 2.689 11.498 1.00 90.00 82 GLU A O 1
ATOM 657 N N . TYR A 1 83 ? -3.965 3.405 10.675 1.00 88.69 83 TYR A N 1
ATOM 658 C CA . TYR A 1 83 ? -3.167 2.438 11.434 1.00 88.69 83 TYR A CA 1
ATOM 659 C C . TYR A 1 83 ? -2.190 3.051 12.423 1.00 88.69 83 TYR A C 1
ATOM 661 O O . TYR A 1 83 ? -1.809 2.342 13.349 1.00 88.69 83 TYR A O 1
ATOM 669 N N . VAL A 1 84 ? -1.797 4.316 12.299 1.00 87.12 84 VAL A N 1
ATOM 670 C CA . VAL A 1 84 ? -0.883 4.942 13.267 1.00 87.12 84 VAL A CA 1
ATOM 671 C C . VAL A 1 84 ? -1.636 5.399 14.517 1.00 87.12 84 VAL A C 1
ATOM 673 O O . VAL A 1 84 ? -2.645 6.098 14.445 1.00 87.12 84 VAL A O 1
ATOM 676 N N . ASP A 1 85 ? -1.142 5.004 15.693 1.00 84.38 85 ASP A N 1
ATOM 677 C CA . ASP A 1 85 ? -1.608 5.549 16.969 1.00 84.38 85 ASP A CA 1
ATOM 678 C C . ASP A 1 85 ? -0.981 6.932 17.162 1.00 84.38 85 ASP A C 1
ATOM 680 O O . ASP A 1 85 ? 0.170 7.053 17.578 1.00 84.38 85 ASP A O 1
ATOM 684 N N . GLN A 1 86 ? -1.749 7.973 16.846 1.00 82.56 86 GLN A N 1
ATOM 685 C CA . GLN A 1 86 ? -1.294 9.366 16.889 1.00 82.56 86 GLN A CA 1
ATOM 686 C C . GLN A 1 86 ? -0.920 9.847 18.302 1.00 82.56 86 GLN A C 1
ATOM 688 O O . GLN A 1 86 ? -0.194 10.826 18.439 1.00 82.56 86 GLN A O 1
ATOM 693 N N . PHE A 1 87 ? -1.390 9.172 19.358 1.00 82.62 87 PHE A N 1
ATOM 694 C CA . PHE A 1 87 ? -1.124 9.577 20.742 1.00 82.62 87 PHE A CA 1
ATOM 695 C C . PHE A 1 87 ? 0.073 8.850 21.342 1.00 82.62 87 PHE A C 1
ATOM 697 O O . PHE A 1 87 ? 0.872 9.453 22.053 1.00 82.62 87 PHE A O 1
ATOM 704 N N . ASN A 1 88 ? 0.194 7.549 21.074 1.00 80.94 88 ASN A N 1
ATOM 705 C CA . ASN A 1 88 ? 1.196 6.704 21.730 1.00 80.94 88 ASN A CA 1
ATOM 706 C C . ASN A 1 88 ? 2.246 6.140 20.766 1.00 80.94 88 ASN A C 1
ATOM 708 O O . ASN A 1 88 ? 3.043 5.291 21.176 1.00 80.94 88 ASN A O 1
ATOM 712 N N . GLY A 1 89 ? 2.198 6.521 19.490 1.00 80.62 89 GLY A N 1
ATOM 713 C CA . GLY A 1 89 ? 3.058 6.000 18.436 1.00 80.62 89 GLY A CA 1
ATOM 714 C C . GLY A 1 89 ? 2.855 4.510 18.135 1.00 80.62 89 GLY A C 1
ATOM 715 O O . GLY A 1 89 ? 2.211 3.749 18.871 1.00 80.62 89 GLY A O 1
ATOM 716 N N . GLY A 1 90 ? 3.476 4.072 17.041 1.00 82.06 90 GLY A N 1
ATOM 717 C CA . GLY A 1 90 ? 3.362 2.706 16.540 1.00 82.06 90 GLY A CA 1
ATOM 718 C C . GLY A 1 90 ? 2.085 2.470 15.738 1.00 82.06 90 GLY A C 1
ATOM 719 O O . GLY A 1 90 ? 1.245 3.354 15.579 1.00 82.06 90 GLY A O 1
ATOM 720 N N . TRP A 1 91 ? 1.975 1.265 15.186 1.00 86.38 91 TRP A N 1
ATOM 721 C CA . TRP A 1 91 ? 0.856 0.882 14.336 1.00 86.38 91 TRP A CA 1
ATOM 722 C C . TRP A 1 91 ? -0.134 -0.008 15.084 1.00 86.38 91 TRP A C 1
ATOM 724 O O . TRP A 1 91 ? 0.180 -0.656 16.086 1.00 86.38 91 TRP A O 1
ATOM 734 N N . LEU A 1 92 ? -1.346 -0.072 14.560 1.00 85.31 92 LEU A N 1
ATOM 735 C CA . LEU A 1 92 ? -2.497 -0.744 15.136 1.00 85.31 92 LEU A CA 1
ATOM 736 C C . LEU A 1 92 ? -2.891 -1.910 14.231 1.00 85.31 92 LEU A C 1
ATOM 738 O O . LEU A 1 92 ? -2.730 -1.848 13.016 1.00 85.31 92 LEU A O 1
ATOM 742 N N . ASN A 1 93 ? -3.424 -2.991 14.799 1.00 83.50 93 ASN A N 1
ATOM 743 C CA . ASN A 1 93 ? -3.778 -4.171 13.998 1.00 83.50 93 ASN A CA 1
ATOM 744 C C . ASN A 1 93 ? -5.090 -4.026 13.210 1.00 83.50 93 ASN A C 1
ATOM 746 O O . ASN A 1 93 ? -5.412 -4.892 12.395 1.00 83.50 93 ASN A O 1
ATOM 750 N N . LYS A 1 94 ? -5.859 -2.967 13.475 1.00 83.19 94 LYS A N 1
ATOM 751 C CA . LYS A 1 94 ? -7.167 -2.694 12.880 1.00 83.19 94 LYS A CA 1
ATOM 752 C C . LYS A 1 94 ? -7.294 -1.212 12.520 1.00 83.19 94 LYS A C 1
ATOM 754 O O . LYS A 1 94 ? -6.830 -0.385 13.314 1.00 83.19 94 LYS A O 1
ATOM 759 N N . PRO A 1 95 ? -7.962 -0.904 11.391 1.00 84.56 95 PRO A N 1
ATOM 760 C CA . PRO A 1 95 ? -8.177 0.465 10.942 1.00 84.56 95 PRO A CA 1
ATOM 761 C C . PRO A 1 95 ? -8.982 1.271 11.970 1.00 84.56 95 PRO A C 1
ATOM 763 O O . PRO A 1 95 ? -9.867 0.720 12.640 1.00 84.56 95 PRO A O 1
ATOM 766 N N . GLN A 1 96 ? -8.676 2.562 12.113 1.00 82.75 96 GLN A N 1
ATOM 767 C CA . GLN A 1 96 ? -9.331 3.459 13.068 1.00 82.75 96 GLN A CA 1
ATOM 768 C C . GLN A 1 96 ? -10.830 3.593 12.803 1.00 82.75 96 GLN A C 1
ATOM 770 O O . GLN A 1 96 ? -11.624 3.545 13.746 1.00 82.75 96 GLN A O 1
ATOM 775 N N . SER A 1 97 ? -11.214 3.656 11.531 1.00 79.81 97 SER A N 1
ATOM 776 C CA . SER A 1 97 ? -12.603 3.721 11.058 1.00 79.81 97 SER A CA 1
ATOM 777 C C . SER A 1 97 ? -13.482 2.546 11.509 1.00 79.81 97 SER A C 1
ATOM 779 O O . SER A 1 97 ? -14.702 2.682 11.586 1.00 79.81 97 SER A O 1
ATOM 781 N N . LYS A 1 98 ? -12.891 1.394 11.858 1.00 74.69 98 LYS A N 1
ATOM 782 C CA . LYS A 1 98 ? -13.621 0.180 12.276 1.00 74.69 98 LYS A CA 1
ATOM 783 C C . LYS A 1 98 ? -13.541 -0.104 13.779 1.00 74.69 98 LYS A C 1
ATOM 785 O O . LYS A 1 98 ? -13.763 -1.236 14.217 1.00 74.69 98 LYS A O 1
ATOM 790 N N . ARG A 1 99 ? -13.188 0.892 14.594 1.00 67.88 99 ARG A N 1
ATOM 791 C CA . ARG A 1 99 ? -12.971 0.709 16.038 1.00 67.88 99 ARG A CA 1
ATOM 792 C C . ARG A 1 99 ? -14.248 0.761 16.866 1.00 67.88 99 ARG A C 1
ATOM 794 O O . ARG A 1 99 ? -15.008 1.719 16.806 1.00 67.88 99 ARG A O 1
ATOM 801 N N . SER A 1 100 ? -14.365 -0.186 17.799 1.00 58.47 100 SER A N 1
ATOM 802 C CA . SER A 1 100 ? -14.993 0.068 19.099 1.00 58.47 100 SER A CA 1
ATOM 803 C C . SER A 1 100 ? -13.903 0.510 20.089 1.00 58.47 100 SER A C 1
ATOM 805 O O . SER A 1 100 ? -12.789 -0.013 20.060 1.00 58.47 100 SER A O 1
ATOM 807 N N . ARG A 1 101 ? -14.193 1.487 20.963 1.00 53.56 101 ARG A N 1
ATOM 808 C CA . ARG A 1 101 ? -13.236 2.182 21.867 1.00 53.56 101 ARG A CA 1
ATOM 809 C C . ARG A 1 101 ? -12.341 1.296 22.769 1.00 53.56 101 ARG A C 1
ATOM 811 O O . ARG A 1 101 ? -11.525 1.844 23.498 1.00 53.56 101 ARG A O 1
ATOM 818 N N . LYS A 1 102 ? -12.488 -0.036 22.790 1.00 48.97 102 LYS A N 1
ATOM 819 C CA . LYS A 1 102 ? -11.966 -0.911 23.860 1.00 48.97 102 LYS A CA 1
ATOM 820 C C . LYS A 1 102 ? -10.782 -1.828 23.519 1.00 48.97 102 LYS A C 1
ATOM 822 O O . LYS A 1 102 ? -10.329 -2.520 24.423 1.00 48.97 102 LYS A O 1
ATOM 827 N N . GLN A 1 103 ? -10.254 -1.872 22.293 1.00 53.41 103 GLN A N 1
ATOM 828 C CA . GLN A 1 103 ? -9.133 -2.780 21.975 1.00 53.41 103 GLN A CA 1
ATOM 829 C C . GLN A 1 103 ? -8.057 -2.113 21.111 1.00 53.41 103 GLN A C 1
ATOM 831 O O . GLN A 1 103 ? -8.131 -2.113 19.884 1.00 53.41 103 GLN A O 1
ATOM 836 N N . LEU A 1 104 ? -7.033 -1.564 21.769 1.00 58.09 104 LEU A N 1
ATOM 837 C CA . LEU A 1 104 ? -5.792 -1.108 21.139 1.00 58.09 104 LEU A CA 1
ATOM 838 C C . LEU A 1 104 ? -4.776 -2.255 21.141 1.00 58.09 104 LEU A C 1
ATOM 840 O O . LEU A 1 104 ? -3.858 -2.287 21.954 1.00 58.09 104 LEU A O 1
ATOM 844 N N . ASN A 1 105 ? -4.931 -3.208 20.223 1.00 71.38 105 ASN A N 1
ATOM 845 C CA . ASN A 1 105 ? -3.862 -4.171 19.973 1.00 71.38 105 ASN A CA 1
ATOM 846 C C . ASN A 1 105 ? -2.860 -3.516 19.018 1.00 71.38 105 ASN A C 1
ATOM 848 O O . ASN A 1 105 ? -3.069 -3.481 17.800 1.00 71.38 105 ASN A O 1
ATOM 852 N N . LYS A 1 106 ? -1.791 -2.951 19.586 1.00 74.19 106 LYS A N 1
ATOM 853 C CA . LYS A 1 106 ? -0.653 -2.470 18.800 1.00 74.19 106 LYS A CA 1
ATOM 854 C C . LYS A 1 106 ? -0.012 -3.644 18.072 1.00 74.19 106 LYS A C 1
ATOM 856 O O . LYS A 1 106 ? 0.137 -4.729 18.635 1.00 74.19 106 LYS A O 1
ATOM 861 N N . VAL A 1 107 ? 0.382 -3.422 16.826 1.00 72.62 107 VAL A N 1
ATOM 862 C CA . VAL A 1 107 ? 1.205 -4.389 16.105 1.00 72.62 107 VAL A CA 1
ATOM 863 C C . VAL A 1 107 ? 2.650 -4.135 16.485 1.00 72.62 107 VAL A C 1
ATOM 865 O O . VAL A 1 107 ? 3.289 -3.188 16.039 1.00 72.62 107 VAL A O 1
ATOM 868 N N . ILE A 1 108 ? 3.154 -4.980 17.374 1.00 62.09 108 ILE A N 1
ATOM 869 C CA . ILE A 1 108 ? 4.586 -5.102 17.615 1.00 62.09 108 ILE A CA 1
ATOM 870 C C . ILE A 1 108 ? 5.067 -6.109 16.575 1.00 62.09 108 ILE A C 1
ATOM 872 O O . ILE A 1 108 ? 4.725 -7.287 16.665 1.00 62.09 108 ILE A O 1
ATOM 876 N N . GLY A 1 109 ? 5.764 -5.667 15.529 1.00 56.38 109 GLY A N 1
ATOM 877 C CA . GLY A 1 109 ? 6.098 -6.599 14.457 1.00 56.38 109 GLY A CA 1
ATOM 878 C C . GLY A 1 109 ? 7.048 -6.084 13.389 1.00 56.38 109 GLY A C 1
ATOM 879 O O . GLY A 1 109 ? 7.098 -4.893 13.083 1.00 56.38 109 GLY A O 1
ATOM 880 N N . TYR A 1 110 ? 7.754 -7.054 12.802 1.00 57.69 110 TYR A N 1
ATOM 881 C CA . TYR A 1 110 ? 8.743 -6.909 11.738 1.00 57.69 110 TYR A CA 1
ATOM 882 C C . TYR A 1 110 ? 8.285 -5.987 10.606 1.00 57.69 110 TYR A C 1
ATOM 884 O O . TYR A 1 110 ? 9.050 -5.122 10.232 1.00 57.69 110 TYR A O 1
ATOM 892 N N . HIS A 1 111 ? 7.051 -6.088 10.099 1.00 64.81 111 HIS A N 1
ATOM 893 C CA . HIS A 1 111 ? 6.648 -5.324 8.907 1.00 64.81 111 HIS A CA 1
ATOM 894 C C . HIS A 1 111 ? 6.595 -3.802 9.124 1.00 64.81 111 HIS A C 1
ATOM 896 O O . HIS A 1 111 ? 7.097 -3.050 8.294 1.00 64.81 111 HIS A O 1
ATOM 902 N N . ALA A 1 112 ? 6.047 -3.335 10.253 1.00 59.22 112 ALA A N 1
ATOM 903 C CA . ALA A 1 112 ? 5.991 -1.900 10.546 1.00 59.22 112 ALA A CA 1
ATOM 904 C C . ALA A 1 112 ? 7.391 -1.334 10.849 1.00 59.22 112 ALA A C 1
ATOM 906 O O . ALA A 1 112 ? 7.725 -0.235 10.418 1.00 59.22 112 ALA A O 1
ATOM 907 N N . ALA A 1 113 ? 8.232 -2.108 11.546 1.00 57.78 113 ALA A N 1
ATOM 908 C CA . ALA A 1 113 ? 9.607 -1.719 11.855 1.00 57.78 113 ALA A CA 1
ATOM 909 C C . ALA A 1 113 ? 10.554 -1.818 10.641 1.00 57.78 113 ALA A C 1
ATOM 911 O O . ALA A 1 113 ? 11.442 -0.986 10.485 1.00 57.78 113 ALA A O 1
ATOM 912 N N . ALA A 1 114 ? 10.362 -2.808 9.765 1.00 55.25 114 ALA A N 1
ATOM 913 C CA . ALA A 1 114 ? 11.169 -3.031 8.568 1.00 55.25 114 ALA A CA 1
ATOM 914 C C . ALA A 1 114 ? 10.933 -1.946 7.517 1.00 55.25 114 ALA A C 1
ATOM 916 O O . ALA A 1 114 ? 11.880 -1.566 6.839 1.00 55.25 114 ALA A O 1
ATOM 917 N N . TYR A 1 115 ? 9.716 -1.399 7.419 1.00 58.12 115 TYR A N 1
ATOM 918 C CA . TYR A 1 115 ? 9.483 -0.193 6.625 1.00 58.12 115 TYR A CA 1
ATOM 919 C C . TYR A 1 115 ? 10.340 0.978 7.132 1.00 58.12 115 TYR A C 1
ATOM 921 O O . TYR A 1 115 ? 11.074 1.584 6.355 1.00 58.12 115 TYR A O 1
ATOM 929 N N . SER A 1 116 ? 10.327 1.244 8.443 1.00 57.47 116 SER A N 1
ATOM 930 C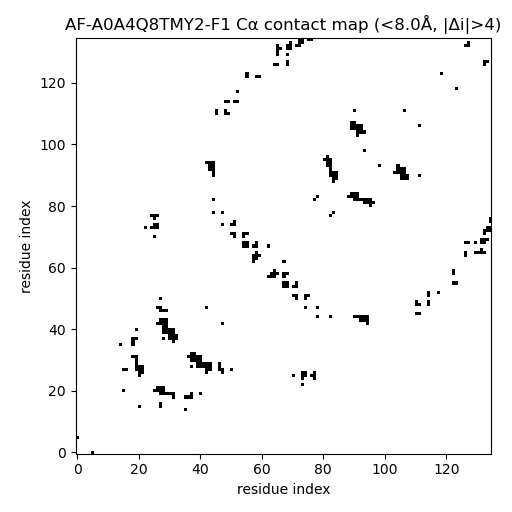 CA . SER A 1 116 ? 11.155 2.299 9.045 1.00 57.47 116 SER A CA 1
ATOM 931 C C . SER A 1 116 ? 12.659 2.068 8.848 1.00 57.47 116 SER A C 1
ATOM 933 O O . SER A 1 116 ? 13.413 3.029 8.751 1.00 57.47 116 SER A O 1
ATOM 935 N N . ALA A 1 117 ? 13.101 0.809 8.768 1.00 50.38 117 ALA A N 1
ATOM 936 C CA . ALA A 1 117 ? 14.506 0.439 8.591 1.00 50.38 117 ALA A CA 1
ATOM 937 C C . ALA A 1 117 ? 14.997 0.473 7.130 1.00 50.38 117 ALA A C 1
ATOM 939 O O . ALA A 1 117 ? 16.203 0.444 6.898 1.00 50.38 117 ALA A O 1
ATOM 940 N N . LEU A 1 118 ? 14.092 0.513 6.147 1.00 54.09 118 LEU A N 1
ATOM 941 C CA . LEU A 1 118 ? 14.415 0.486 4.712 1.00 54.09 118 LEU A CA 1
ATOM 942 C C . LEU A 1 118 ? 14.360 1.862 4.046 1.00 54.09 118 LEU A C 1
ATOM 944 O O . LEU A 1 118 ? 14.343 1.958 2.819 1.00 54.09 118 LEU A O 1
ATOM 948 N N . GLN A 1 119 ? 14.349 2.923 4.849 1.00 61.44 119 GLN A N 1
ATOM 949 C CA . GLN A 1 119 ? 14.464 4.286 4.357 1.00 61.44 119 GLN A CA 1
ATOM 950 C C . GLN A 1 119 ? 15.871 4.512 3.794 1.00 61.44 119 GLN A C 1
ATOM 952 O O . GLN A 1 119 ? 16.796 4.876 4.516 1.00 61.44 119 GLN A O 1
ATOM 957 N N . ASP A 1 120 ? 16.031 4.327 2.486 1.00 65.25 120 ASP A N 1
ATOM 958 C CA . ASP A 1 120 ? 17.061 5.060 1.762 1.00 65.25 120 ASP A CA 1
ATOM 959 C C . ASP A 1 120 ? 16.585 6.515 1.681 1.00 65.25 120 ASP A C 1
ATOM 961 O O . ASP A 1 120 ? 15.735 6.864 0.853 1.00 65.25 120 ASP A O 1
ATOM 965 N N . LEU A 1 121 ? 17.051 7.335 2.628 1.00 63.31 121 LEU A N 1
ATOM 966 C CA . LEU A 1 121 ? 16.602 8.718 2.807 1.00 63.31 121 LEU A CA 1
ATOM 967 C C . LEU A 1 121 ? 16.687 9.513 1.496 1.00 63.31 121 LEU A C 1
ATOM 969 O O . LEU A 1 121 ? 15.785 10.296 1.213 1.00 63.31 121 LEU A O 1
ATOM 973 N N . GLY A 1 122 ? 17.672 9.229 0.636 1.00 76.50 122 GLY A N 1
ATOM 974 C CA . GLY A 1 122 ? 17.818 9.902 -0.656 1.00 76.50 122 GLY A CA 1
ATOM 975 C C . GLY A 1 122 ? 16.706 9.583 -1.665 1.00 76.50 122 GLY A C 1
ATOM 976 O O . GLY A 1 122 ? 16.321 10.447 -2.453 1.00 76.50 122 GLY A O 1
ATOM 977 N N . VAL A 1 123 ? 16.140 8.371 -1.645 1.00 80.88 123 VAL A N 1
ATOM 978 C CA . VAL A 1 123 ? 15.018 8.007 -2.533 1.00 80.88 123 VAL A CA 1
ATOM 979 C C . VAL A 1 123 ? 13.731 8.669 -2.058 1.00 80.88 123 VAL A C 1
ATOM 981 O O . VAL A 1 123 ? 12.990 9.206 -2.877 1.00 80.88 123 VAL A O 1
ATOM 984 N N . ILE A 1 124 ? 13.481 8.673 -0.748 1.00 78.62 124 ILE A N 1
ATOM 985 C CA . ILE A 1 124 ? 12.283 9.295 -0.168 1.00 78.62 124 ILE A CA 1
ATOM 986 C C . ILE A 1 124 ? 12.329 10.819 -0.328 1.00 78.62 124 ILE A C 1
ATOM 988 O O . ILE A 1 124 ? 11.322 11.410 -0.709 1.00 78.62 124 ILE A O 1
ATOM 992 N N . GLU A 1 125 ? 13.485 11.452 -0.115 1.00 82.38 125 GLU A N 1
ATOM 993 C CA . GLU A 1 125 ? 13.680 12.880 -0.399 1.00 82.38 125 GLU A CA 1
ATOM 994 C C . GLU A 1 125 ? 13.435 13.198 -1.873 1.00 82.38 125 GLU A C 1
ATOM 996 O O . GLU A 1 125 ? 12.756 14.163 -2.202 1.00 82.38 125 GLU A O 1
ATOM 1001 N N . ARG A 1 126 ? 13.925 12.364 -2.794 1.00 84.62 126 ARG A N 1
ATOM 1002 C CA . ARG A 1 126 ? 13.639 12.564 -4.217 1.00 84.62 126 ARG A CA 1
ATOM 1003 C C . ARG A 1 126 ? 12.152 12.379 -4.529 1.00 84.62 126 ARG A C 1
ATOM 1005 O O . ARG A 1 126 ? 11.618 13.096 -5.371 1.00 84.62 126 ARG A O 1
ATOM 1012 N N . MET A 1 127 ? 11.485 11.420 -3.888 1.00 84.62 127 MET A N 1
ATOM 1013 C CA . MET A 1 127 ? 10.051 11.189 -4.078 1.00 84.62 127 MET A CA 1
ATOM 1014 C C . MET A 1 127 ? 9.213 12.345 -3.553 1.00 84.62 127 MET A C 1
ATOM 1016 O O . MET A 1 127 ? 8.239 12.698 -4.205 1.00 84.62 127 MET A O 1
ATOM 1020 N N . SER A 1 128 ? 9.587 12.959 -2.427 1.00 80.75 128 SER A N 1
ATOM 1021 C CA . SER A 1 128 ? 8.856 14.105 -1.874 1.00 80.75 128 SER A CA 1
ATOM 1022 C C . SER A 1 128 ? 8.943 15.358 -2.747 1.00 80.75 128 SER A C 1
ATOM 1024 O O . SER A 1 128 ? 8.118 16.257 -2.610 1.00 80.75 128 SER A O 1
ATOM 1026 N N . LEU A 1 129 ? 9.902 15.396 -3.676 1.00 84.25 129 LEU A N 1
ATOM 1027 C CA . LEU A 1 129 ? 10.015 16.412 -4.722 1.00 84.25 129 LEU A CA 1
ATOM 1028 C C . LEU A 1 129 ? 9.219 16.068 -5.994 1.00 84.25 129 LEU A C 1
ATOM 1030 O O . LEU A 1 129 ? 9.130 16.908 -6.891 1.00 84.25 129 LEU A O 1
ATOM 1034 N N . SER A 1 130 ? 8.661 14.855 -6.114 1.00 82.69 130 SER A N 1
ATOM 1035 C CA . SER A 1 130 ? 7.796 14.502 -7.246 1.00 82.69 130 SER A CA 1
ATOM 1036 C C . SER A 1 130 ? 6.494 15.305 -7.172 1.00 82.69 130 SER A C 1
ATOM 1038 O O . SER A 1 130 ? 5.876 15.365 -6.107 1.00 82.69 130 SER A O 1
ATOM 1040 N N . PRO A 1 131 ? 6.002 15.862 -8.296 1.00 82.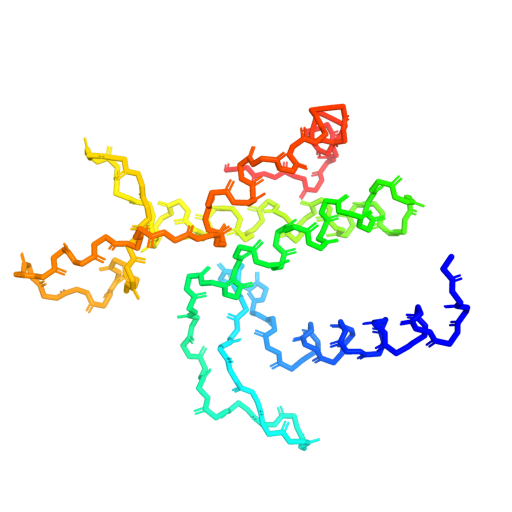75 131 PRO A N 1
ATOM 1041 C CA . PRO A 1 131 ? 4.729 16.585 -8.325 1.00 82.75 131 PRO A CA 1
ATOM 1042 C C . PRO A 1 131 ? 3.523 15.707 -7.952 1.00 82.75 131 PRO A C 1
ATOM 1044 O O . PRO A 1 131 ? 2.458 16.236 -7.647 1.00 82.75 131 PRO A O 1
ATOM 1047 N N . ASN A 1 132 ? 3.681 14.379 -7.967 1.00 79.12 132 ASN A N 1
ATOM 1048 C CA . ASN A 1 132 ? 2.627 13.416 -7.646 1.00 79.12 132 ASN A CA 1
ATOM 1049 C C . ASN A 1 132 ? 2.690 12.894 -6.199 1.00 79.12 132 ASN A C 1
ATOM 1051 O O . ASN A 1 132 ? 1.918 11.999 -5.844 1.00 79.12 132 ASN A O 1
ATOM 1055 N N . PHE A 1 133 ? 3.594 13.427 -5.371 1.00 76.25 133 PHE A N 1
ATOM 1056 C CA . PHE A 1 133 ? 3.711 13.082 -3.959 1.00 76.25 133 PHE A CA 1
ATOM 1057 C C . PHE A 1 133 ? 3.001 14.129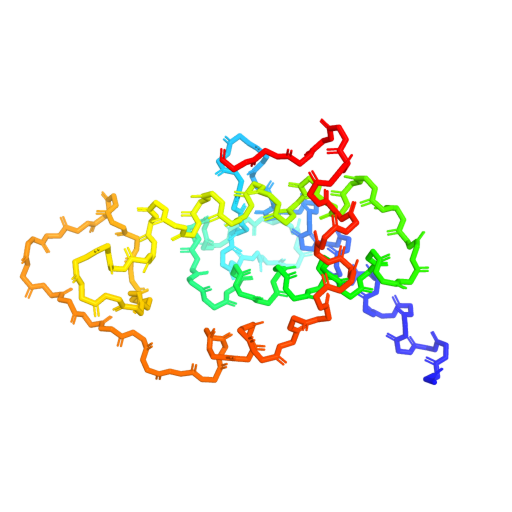 -3.087 1.00 76.25 133 PHE A C 1
ATOM 1059 O O . PHE A 1 133 ? 3.376 15.297 -3.071 1.00 76.25 133 PHE A O 1
ATOM 1066 N N . SER A 1 134 ? 1.984 13.703 -2.335 1.00 72.50 134 SER A N 1
ATOM 1067 C CA . SER A 1 134 ? 1.253 14.539 -1.369 1.00 72.50 134 SER A CA 1
ATOM 1068 C C . SER A 1 134 ? 1.020 13.766 -0.070 1.00 72.50 134 SER A C 1
ATOM 1070 O O . SER A 1 134 ? 0.550 12.630 -0.110 1.00 72.50 134 SER A O 1
ATOM 1072 N N . LEU A 1 135 ? 1.329 14.362 1.080 1.00 62.16 135 LEU A N 1
ATOM 1073 C CA . LEU A 1 135 ? 0.971 13.819 2.399 1.00 62.16 135 LEU A CA 1
ATOM 1074 C C . LEU A 1 135 ? -0.282 14.498 2.948 1.00 62.16 135 LEU A C 1
ATOM 1076 O O . LEU A 1 135 ? -0.466 15.697 2.643 1.00 62.16 135 LEU A O 1
#

Solvent-accessible surface area (backbone atoms only — not comparable to full-atom values): 7556 Å² total; per-residue (Å²): 128,64,68,67,60,52,57,52,49,51,52,54,48,53,49,47,50,73,53,30,51,37,80,90,67,20,44,42,34,64,35,58,55,94,88,50,50,64,74,37,66,60,65,38,58,62,58,45,31,52,48,41,47,50,22,56,53,37,32,70,71,62,50,61,40,61,61,25,26,28,53,30,22,35,36,47,46,35,40,55,68,29,24,41,40,89,87,80,58,62,40,31,69,57,50,54,92,77,62,67,101,82,72,89,54,62,54,84,51,67,51,68,53,48,41,70,69,64,64,55,60,71,52,54,56,54,30,65,68,34,96,57,33,57,122

Mean predicted aligned error: 6.44 Å

Radius of gyration: 15.21 Å; Cα contacts (8 Å, |Δi|>4): 181; chains: 1; bounding box: 34×33×38 Å